Protein AF-A0AAC9IPN5-F1 (afdb_monomer)

InterPro domains:
  IPR009081 Phosphopantetheine binding ACP domain [PF00550] (32-82)
  IPR009081 Phosphopantetheine binding ACP domain [PS50075] (12-85)
  IPR036736 ACP-like superfamily [G3DSA:1.10.1200.10] (11-85)
  IPR036736 ACP-like superfamily [SSF47336] (31-84)

Secondary structure (DSSP, 8-state):
--HHHHHHHHHHHHHH-TT----HHHHHHHHSSS---BTTTTT--HHHHHHHHHHHHHHH-----HHHHHHH-BHHHHHHHHHH-

Radius of gyration: 11.51 Å; Cα contacts (8 Å, |Δi|>4): 94; chains: 1; bounding box: 29×23×27 Å

Solvent-accessible surface area (backbone atoms only — not comparable to full-atom values): 4747 Å² total; per-residue (Å²): 84,55,50,73,58,24,34,52,50,52,49,47,47,51,73,68,34,91,69,51,72,74,56,75,63,56,53,51,48,68,74,37,83,86,62,74,53,40,40,70,81,45,65,53,47,74,66,39,34,43,53,43,25,53,48,40,32,72,76,69,72,42,92,51,50,45,63,55,55,60,73,48,41,28,50,57,46,47,10,49,53,49,32,75,103

Sequence (85 aa):
MNYTEARKLVVRGILENPLVFMDAKSQESLTSLPEDVSFKELTMDSLAFMELSIWLQLEIDIELTEVDLSDLGSINALATYLSEV

Nearest PDB structures (foldseek):
  7vrs-assembly1_C  TM=8.281E-01  e=3.587E-02  Streptomyces albus subsp. albus
  8tjn-assembly1_B  TM=7.698E-01  e=5.151E-02  Saccharopolyspora erythraea
  7s6c-assembly1_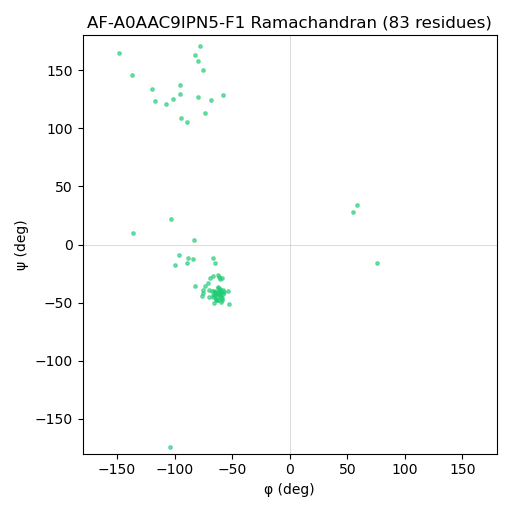D  TM=6.710E-01  e=2.498E-02  Saccharopolyspora erythraea
  8h6s-assembly1_C  TM=5.949E-01  e=1.963E-02  Streptomyces halstedii
  7s6b-assembly1_E  TM=6.787E-01  e=6.963E-02  Streptomyces lasalocidi

Structure (mmCIF, N/CA/C/O backbone):
data_AF-A0AAC9IPN5-F1
#
_entry.id   AF-A0AAC9IPN5-F1
#
loop_
_atom_site.group_PDB
_atom_site.id
_atom_site.type_symbol
_atom_site.label_atom_id
_atom_site.label_alt_id
_atom_site.label_comp_id
_atom_site.label_asym_id
_atom_site.label_entity_id
_atom_site.label_seq_id
_atom_site.pdbx_PDB_ins_code
_atom_site.Cartn_x
_atom_site.Cartn_y
_atom_site.Cartn_z
_atom_site.occupancy
_atom_site.B_iso_or_equiv
_atom_site.auth_seq_id
_atom_site.auth_comp_id
_atom_site.auth_asym_id
_atom_site.auth_atom_id
_atom_site.pdbx_PDB_model_num
ATOM 1 N N . MET A 1 1 ? -5.511 -9.189 10.555 1.00 92.69 1 MET A N 1
ATOM 2 C CA . MET A 1 1 ? -4.628 -10.021 9.678 1.00 92.69 1 MET A CA 1
ATOM 3 C C . MET A 1 1 ? -3.208 -10.017 10.261 1.00 92.69 1 MET A C 1
ATOM 5 O O . MET A 1 1 ? -2.912 -9.072 10.973 1.00 92.69 1 MET A O 1
ATOM 9 N N . ASN A 1 2 ? -2.321 -11.012 10.060 1.00 94.31 2 ASN A N 1
ATOM 10 C CA . ASN A 1 2 ? -0.941 -10.883 10.594 1.00 94.31 2 ASN A CA 1
ATOM 11 C C . ASN A 1 2 ? -0.054 -10.003 9.686 1.00 94.31 2 ASN A C 1
ATOM 13 O O . ASN A 1 2 ? -0.327 -9.878 8.497 1.00 94.31 2 ASN A O 1
ATOM 17 N N . TYR A 1 3 ? 1.035 -9.429 10.215 1.00 93.62 3 TYR A N 1
ATOM 18 C CA . TYR A 1 3 ? 1.916 -8.519 9.459 1.00 93.62 3 TYR A CA 1
ATOM 19 C C . TYR A 1 3 ? 2.429 -9.098 8.129 1.00 93.62 3 TYR A C 1
ATOM 21 O O . TYR A 1 3 ? 2.504 -8.399 7.122 1.00 93.62 3 TYR A O 1
ATOM 29 N N . THR A 1 4 ? 2.778 -10.388 8.096 1.00 93.75 4 THR A N 1
ATOM 30 C CA . THR A 1 4 ? 3.314 -11.014 6.875 1.00 93.75 4 THR A CA 1
ATOM 31 C C . THR A 1 4 ? 2.237 -11.146 5.799 1.00 93.75 4 THR A C 1
ATOM 33 O O . THR A 1 4 ? 2.519 -10.945 4.619 1.00 93.75 4 THR A O 1
ATOM 36 N N . GLU A 1 5 ? 1.008 -11.478 6.190 1.00 93.81 5 GLU A N 1
ATOM 37 C CA . GLU A 1 5 ? -0.154 -11.505 5.294 1.00 93.81 5 GLU A CA 1
ATOM 38 C C . GLU A 1 5 ? -0.505 -10.096 4.809 1.00 93.81 5 GLU A C 1
ATOM 40 O O . GLU A 1 5 ? -0.654 -9.888 3.606 1.00 93.81 5 GLU A O 1
ATOM 45 N N . ALA A 1 6 ? -0.521 -9.124 5.724 1.00 94.75 6 ALA A N 1
ATOM 46 C CA . ALA A 1 6 ? -0.785 -7.724 5.421 1.00 94.75 6 ALA A CA 1
ATOM 47 C C . ALA A 1 6 ? 0.224 -7.166 4.416 1.00 94.75 6 ALA A C 1
ATOM 49 O O . ALA A 1 6 ? -0.156 -6.583 3.405 1.00 94.75 6 ALA A O 1
ATOM 50 N N . ARG A 1 7 ? 1.519 -7.428 4.617 1.00 94.12 7 ARG A N 1
ATOM 51 C CA . ARG A 1 7 ? 2.557 -6.985 3.681 1.00 94.12 7 ARG A CA 1
ATOM 52 C C . ARG A 1 7 ? 2.397 -7.623 2.306 1.00 94.12 7 ARG A C 1
ATOM 54 O O . ARG A 1 7 ? 2.544 -6.934 1.304 1.00 94.12 7 ARG A O 1
ATOM 61 N N . LYS A 1 8 ? 2.085 -8.922 2.233 1.00 93.62 8 LYS A N 1
ATOM 62 C CA . LYS A 1 8 ? 1.824 -9.593 0.947 1.00 93.62 8 LYS A CA 1
ATOM 63 C C . LYS A 1 8 ? 0.642 -8.965 0.216 1.00 93.62 8 LYS A C 1
ATOM 65 O O . LYS A 1 8 ? 0.711 -8.814 -1.000 1.00 93.62 8 LYS A O 1
ATOM 70 N N . LEU A 1 9 ? -0.402 -8.586 0.949 1.00 94.50 9 LEU A N 1
ATOM 71 C CA . LEU A 1 9 ? -1.555 -7.897 0.389 1.00 94.50 9 LEU A CA 1
ATOM 72 C C . LEU A 1 9 ? -1.171 -6.522 -0.173 1.00 94.50 9 LEU A C 1
ATOM 74 O O . LEU A 1 9 ? -1.504 -6.231 -1.315 1.00 94.50 9 LEU A O 1
ATOM 78 N N . VAL A 1 10 ? -0.411 -5.720 0.580 1.00 94.50 10 VAL A N 1
ATOM 79 C CA . VAL A 1 10 ? 0.072 -4.406 0.116 1.00 94.50 10 VAL A CA 1
ATOM 80 C C . VAL A 1 10 ? 0.926 -4.542 -1.140 1.00 94.50 10 VAL A C 1
ATOM 82 O O . VAL A 1 10 ? 0.686 -3.857 -2.128 1.00 94.50 10 VAL A O 1
ATOM 85 N N . VAL A 1 11 ? 1.900 -5.456 -1.128 1.00 94.38 11 VAL A N 1
ATOM 86 C CA . VAL A 1 11 ? 2.762 -5.719 -2.290 1.00 94.38 11 VAL A CA 1
ATOM 87 C C . VAL A 1 11 ? 1.919 -6.122 -3.499 1.00 94.38 11 VAL A C 1
ATOM 89 O O . VAL A 1 11 ? 2.160 -5.630 -4.596 1.00 94.38 11 VAL A O 1
ATOM 92 N N . ARG A 1 12 ? 0.907 -6.976 -3.307 1.00 94.25 12 ARG A N 1
ATOM 93 C CA . ARG A 1 12 ? -0.020 -7.363 -4.375 1.00 94.25 12 ARG A CA 1
ATOM 94 C C . ARG A 1 12 ? -0.799 -6.161 -4.909 1.00 94.25 12 ARG A C 1
ATOM 96 O O . ARG A 1 12 ? -0.803 -5.972 -6.118 1.00 94.25 12 ARG A O 1
ATOM 103 N N . GLY A 1 13 ? -1.376 -5.332 -4.039 1.00 94.25 13 GLY A N 1
ATOM 104 C CA . GLY A 1 13 ? -2.098 -4.124 -4.447 1.00 94.25 13 GLY A CA 1
ATOM 105 C C . GLY A 1 13 ? -1.220 -3.160 -5.249 1.00 94.25 13 GLY A C 1
ATOM 106 O O . GLY A 1 13 ? -1.656 -2.625 -6.259 1.00 94.25 13 GLY A O 1
ATOM 107 N N . ILE A 1 14 ? 0.051 -3.002 -4.869 1.00 93.75 14 ILE A N 1
ATOM 108 C CA . ILE A 1 14 ? 1.021 -2.186 -5.617 1.00 93.75 14 ILE A CA 1
ATOM 109 C C . ILE A 1 14 ? 1.338 -2.801 -6.987 1.00 93.75 14 ILE A C 1
ATOM 111 O O . ILE A 1 14 ? 1.406 -2.077 -7.974 1.00 93.75 14 ILE A O 1
ATOM 115 N N . LEU A 1 15 ? 1.548 -4.118 -7.062 1.00 91.88 15 LEU A N 1
ATOM 116 C CA . LEU A 1 15 ? 1.857 -4.810 -8.320 1.00 91.88 15 LEU A CA 1
ATOM 117 C C . LEU A 1 15 ? 0.665 -4.855 -9.285 1.00 91.88 15 LEU A C 1
ATOM 119 O O . LEU A 1 15 ? 0.863 -4.910 -10.497 1.00 91.88 15 LEU A O 1
ATOM 123 N N . GLU A 1 16 ? -0.558 -4.858 -8.756 1.00 93.31 16 GLU A N 1
ATOM 124 C CA . GLU A 1 16 ? -1.794 -4.803 -9.540 1.00 93.31 16 GLU A CA 1
ATOM 125 C C . GLU A 1 16 ? -2.187 -3.368 -9.920 1.00 93.31 16 GLU A C 1
ATOM 127 O O . GLU A 1 16 ? -3.030 -3.189 -10.798 1.00 93.31 16 GLU A O 1
ATOM 132 N N . ASN A 1 17 ? -1.564 -2.350 -9.317 1.00 93.19 17 ASN A N 1
ATOM 133 C CA . ASN A 1 17 ? -1.862 -0.953 -9.597 1.00 93.19 17 ASN A CA 1
ATOM 134 C C . ASN A 1 17 ? -1.296 -0.530 -10.971 1.00 93.19 17 ASN A C 1
ATOM 136 O O . ASN A 1 17 ? -0.074 -0.432 -11.131 1.00 93.19 17 ASN A O 1
ATOM 140 N N . PRO A 1 18 ? -2.148 -0.212 -11.966 1.00 90.50 18 PRO A N 1
ATOM 141 C CA . PRO A 1 18 ? -1.713 0.122 -13.325 1.00 90.50 18 PRO A CA 1
ATOM 142 C C . PRO A 1 18 ? -0.927 1.437 -13.430 1.00 90.50 18 PRO A C 1
ATOM 144 O O . PRO A 1 18 ? -0.366 1.725 -14.488 1.00 90.50 18 PRO A O 1
ATOM 147 N N . LEU A 1 19 ? -0.912 2.251 -12.373 1.00 91.56 19 LEU A N 1
ATOM 148 C CA . LEU A 1 19 ? -0.229 3.542 -12.330 1.00 91.56 19 LEU A CA 1
ATOM 149 C C . LEU A 1 19 ? 1.168 3.455 -11.708 1.00 91.56 19 LEU A C 1
ATOM 151 O O . LEU A 1 19 ? 1.920 4.427 -11.769 1.00 91.56 19 LEU A O 1
ATOM 155 N N . VAL A 1 20 ? 1.535 2.310 -11.129 1.00 88.75 20 VAL A N 1
ATOM 156 C CA . VAL A 1 20 ? 2.851 2.115 -10.519 1.00 88.75 20 VAL A CA 1
ATOM 157 C C . VAL A 1 20 ? 3.795 1.471 -11.528 1.00 88.75 20 VAL A C 1
ATOM 159 O O . VAL A 1 20 ? 3.702 0.286 -11.846 1.00 88.75 20 VAL A O 1
ATOM 162 N N . PHE A 1 21 ? 4.754 2.259 -12.009 1.00 84.00 21 PHE A N 1
ATOM 163 C CA . PHE A 1 21 ? 5.806 1.790 -12.906 1.00 84.00 21 PHE A CA 1
ATOM 164 C C . PHE A 1 21 ? 7.094 1.585 -12.122 1.00 84.00 21 PHE A C 1
ATOM 166 O O . PHE A 1 21 ? 7.595 2.494 -11.467 1.00 84.00 21 PHE A O 1
ATOM 173 N N . MET A 1 22 ? 7.652 0.385 -12.211 1.00 85.44 22 MET A N 1
ATOM 174 C CA . MET A 1 22 ? 8.840 -0.001 -11.459 1.00 85.44 22 MET A CA 1
ATOM 175 C C . MET A 1 22 ? 9.810 -0.768 -12.346 1.00 85.44 22 MET A C 1
ATOM 177 O O . MET A 1 22 ? 9.402 -1.505 -13.248 1.00 85.44 22 MET A O 1
ATOM 181 N N . ASP A 1 23 ? 11.103 -0.577 -12.097 1.00 82.12 23 ASP A N 1
ATOM 182 C CA . ASP A 1 23 ? 12.138 -1.371 -12.744 1.00 82.12 23 ASP A CA 1
ATOM 183 C C . ASP A 1 23 ? 12.255 -2.767 -12.096 1.00 82.12 23 ASP A C 1
ATOM 185 O O . ASP A 1 23 ? 11.650 -3.064 -11.061 1.00 82.12 23 ASP A O 1
ATOM 189 N N . ALA A 1 24 ? 13.037 -3.650 -12.721 1.00 81.62 24 ALA A N 1
ATOM 190 C CA . ALA A 1 24 ? 13.218 -5.019 -12.237 1.00 81.62 24 ALA A CA 1
ATOM 191 C C . ALA A 1 24 ? 13.844 -5.085 -10.831 1.00 81.62 24 ALA A C 1
ATOM 193 O O . ALA A 1 24 ? 13.592 -6.032 -10.090 1.00 81.62 24 ALA A O 1
ATOM 194 N N . LYS A 1 25 ? 14.642 -4.080 -10.451 1.00 80.94 25 LYS A N 1
ATOM 195 C CA . LYS A 1 25 ? 15.308 -4.032 -9.149 1.00 80.94 25 LYS A CA 1
ATOM 196 C C . LYS A 1 25 ? 14.314 -3.650 -8.052 1.00 80.94 25 LYS A C 1
ATOM 198 O O . LYS A 1 25 ? 14.284 -4.296 -7.011 1.00 80.94 25 LYS A O 1
ATOM 203 N N . SER A 1 26 ? 13.465 -2.656 -8.301 1.00 79.62 26 SER A N 1
ATOM 204 C CA . SER A 1 26 ? 12.376 -2.270 -7.403 1.00 79.62 26 SER A CA 1
ATOM 205 C C . SER A 1 26 ? 11.385 -3.416 -7.190 1.00 79.62 26 SER A C 1
ATOM 207 O O . SER A 1 26 ? 10.947 -3.623 -6.061 1.00 79.62 26 SER A O 1
ATOM 209 N N . GLN A 1 27 ? 11.081 -4.205 -8.230 1.00 82.50 27 GLN A N 1
ATOM 210 C CA . GLN A 1 27 ? 10.262 -5.420 -8.094 1.00 82.50 27 GLN A CA 1
ATOM 211 C C . GLN A 1 27 ? 10.893 -6.458 -7.157 1.00 82.50 27 GLN A C 1
ATOM 213 O O . GLN A 1 27 ? 10.202 -7.035 -6.316 1.00 82.50 27 GLN A O 1
ATOM 218 N N . GLU A 1 28 ? 12.201 -6.686 -7.277 1.00 83.06 28 GLU A N 1
ATOM 219 C CA . GLU A 1 28 ? 12.926 -7.619 -6.412 1.00 83.06 28 GLU A CA 1
ATOM 220 C C . GLU A 1 28 ? 12.903 -7.145 -4.947 1.00 83.06 28 GLU A C 1
ATOM 222 O O . GLU A 1 28 ? 12.494 -7.907 -4.065 1.00 83.06 28 GLU A O 1
ATOM 227 N N . SER A 1 29 ? 13.202 -5.863 -4.698 1.00 80.50 29 SER A N 1
ATOM 228 C CA . SER A 1 29 ? 13.134 -5.238 -3.364 1.00 80.50 29 SER A CA 1
ATOM 229 C C . SER A 1 29 ? 11.734 -5.308 -2.735 1.00 80.50 29 SER A C 1
ATOM 231 O O . SER A 1 29 ? 11.598 -5.625 -1.555 1.00 80.50 29 SER A O 1
ATOM 233 N N . LEU A 1 30 ? 10.668 -5.094 -3.516 1.00 83.38 30 LEU A N 1
ATOM 234 C CA . LEU A 1 30 ? 9.270 -5.171 -3.055 1.00 83.38 30 LEU A CA 1
ATOM 235 C C . LEU A 1 30 ? 8.925 -6.534 -2.436 1.00 83.38 30 LEU A C 1
ATOM 237 O O . LEU A 1 30 ? 8.232 -6.630 -1.415 1.00 83.38 30 LEU A O 1
ATOM 241 N N . THR A 1 31 ? 9.423 -7.607 -3.046 1.00 79.06 31 THR A N 1
ATOM 242 C CA . THR A 1 31 ? 9.151 -8.983 -2.605 1.00 79.06 31 THR A CA 1
ATOM 243 C C . THR A 1 31 ? 10.137 -9.495 -1.552 1.00 79.06 31 THR A C 1
ATOM 245 O O . THR A 1 31 ? 9.868 -10.507 -0.901 1.00 79.06 31 THR A O 1
ATOM 248 N N . SER A 1 32 ? 11.235 -8.770 -1.327 1.00 80.00 32 SER A N 1
ATOM 249 C CA . SER A 1 32 ? 12.250 -9.083 -0.325 1.00 80.00 32 SER A CA 1
ATOM 250 C C . SER A 1 32 ? 11.809 -8.648 1.077 1.00 80.00 32 SER A C 1
ATOM 252 O O . SER A 1 32 ? 11.451 -7.497 1.315 1.00 80.00 32 SER A O 1
ATOM 254 N N . LEU A 1 33 ? 11.848 -9.574 2.039 1.00 74.38 33 LEU A N 1
ATOM 255 C CA . LEU A 1 33 ? 11.773 -9.262 3.469 1.00 74.38 33 LEU A CA 1
ATOM 256 C C . LEU A 1 33 ? 13.201 -9.175 4.031 1.00 74.38 33 LEU A C 1
ATOM 258 O O . LEU A 1 33 ? 14.000 -10.065 3.732 1.00 74.38 33 LEU A O 1
ATOM 262 N N . PRO A 1 34 ? 13.534 -8.193 4.893 1.00 74.00 34 PRO A N 1
ATOM 263 C CA . PRO A 1 34 ? 12.659 -7.222 5.565 1.00 74.00 34 PRO A CA 1
ATOM 264 C C . PRO A 1 34 ? 12.688 -5.807 4.953 1.00 74.00 34 PRO A C 1
ATOM 266 O O . PRO A 1 34 ? 12.393 -4.843 5.657 1.00 74.00 34 PRO A O 1
ATOM 269 N N . GLU A 1 35 ? 13.098 -5.659 3.693 1.00 86.31 35 GLU A N 1
ATOM 270 C CA . GLU A 1 35 ? 13.310 -4.347 3.072 1.00 86.31 35 GLU A CA 1
ATOM 271 C C . GLU A 1 35 ? 12.025 -3.504 3.115 1.00 86.31 35 GLU A C 1
ATOM 273 O O . GLU A 1 35 ? 10.939 -3.985 2.772 1.00 86.31 35 GLU A O 1
ATOM 278 N N . ASP A 1 36 ? 12.138 -2.269 3.611 1.00 89.62 36 ASP A N 1
ATOM 279 C CA . ASP A 1 36 ? 11.046 -1.304 3.540 1.00 89.62 36 ASP A CA 1
ATOM 280 C C . ASP A 1 36 ? 11.247 -0.427 2.314 1.00 89.62 36 ASP A C 1
ATOM 282 O O . ASP A 1 36 ? 12.333 0.115 2.114 1.00 89.62 36 ASP A O 1
ATOM 286 N N . VAL A 1 37 ? 10.196 -0.297 1.514 1.00 89.25 37 VAL A N 1
ATOM 287 C CA . VAL A 1 37 ? 10.196 0.527 0.309 1.00 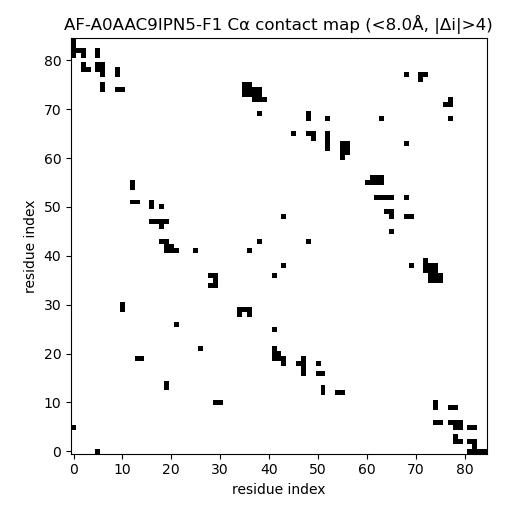89.25 37 VAL A CA 1
ATOM 288 C C . VAL A 1 37 ? 9.166 1.622 0.519 1.00 89.25 37 VAL A C 1
ATOM 290 O O . VAL A 1 37 ? 7.996 1.349 0.809 1.00 89.25 37 VAL A O 1
ATOM 293 N N . SER A 1 38 ? 9.602 2.872 0.396 1.00 92.12 38 SER A N 1
ATOM 294 C CA . SER A 1 38 ? 8.699 4.012 0.492 1.00 92.12 38 SER A CA 1
ATOM 295 C C . SER A 1 38 ? 7.863 4.156 -0.777 1.00 92.12 38 SER A C 1
ATOM 297 O O . SER A 1 38 ? 8.315 3.875 -1.889 1.00 92.12 38 SER A O 1
ATOM 299 N N . PHE A 1 39 ? 6.649 4.685 -0.643 1.00 92.31 39 PHE A N 1
ATOM 300 C CA . PHE A 1 39 ? 5.803 4.973 -1.806 1.00 92.31 39 PHE A CA 1
ATOM 301 C C . PHE A 1 39 ? 6.435 6.014 -2.742 1.00 92.31 39 PHE A C 1
ATOM 303 O O . PHE A 1 39 ? 6.229 5.984 -3.955 1.00 92.31 39 PHE A O 1
ATOM 310 N N . LYS A 1 40 ? 7.292 6.884 -2.193 1.00 89.75 40 LYS A N 1
ATOM 311 C CA . LYS A 1 40 ? 8.096 7.832 -2.968 1.00 89.75 40 LYS A CA 1
ATOM 312 C C . LYS A 1 40 ? 9.107 7.132 -3.880 1.00 89.75 40 LYS A C 1
ATOM 314 O O . LYS A 1 40 ? 9.291 7.568 -5.013 1.00 89.75 40 LYS A O 1
ATOM 319 N N . GLU A 1 41 ? 9.758 6.070 -3.408 1.00 88.56 41 GLU A N 1
ATOM 320 C CA . GLU A 1 41 ? 10.682 5.263 -4.224 1.00 88.56 41 GLU A CA 1
ATOM 321 C C . GLU A 1 41 ? 9.956 4.509 -5.340 1.00 88.56 41 GLU A C 1
ATOM 323 O O . GLU A 1 41 ? 10.533 4.282 -6.399 1.00 88.56 41 GLU A O 1
ATOM 328 N N . LEU A 1 42 ? 8.677 4.195 -5.132 1.00 87.88 42 LEU A N 1
ATOM 329 C CA . LEU A 1 42 ? 7.786 3.624 -6.145 1.00 87.88 42 LEU A CA 1
ATOM 330 C C . LEU A 1 42 ? 7.162 4.674 -7.068 1.00 87.88 42 LEU A C 1
ATOM 332 O O . LEU A 1 42 ? 6.333 4.337 -7.911 1.00 87.88 42 LEU A O 1
ATOM 336 N N . THR A 1 43 ? 7.540 5.946 -6.923 1.00 88.88 43 THR A N 1
ATOM 337 C CA . THR A 1 43 ? 6.995 7.069 -7.699 1.00 88.88 43 THR A CA 1
ATOM 338 C C . THR A 1 43 ? 5.468 7.177 -7.636 1.00 88.88 43 THR A C 1
ATOM 340 O O . THR A 1 43 ? 4.847 7.690 -8.563 1.00 88.88 43 THR A O 1
ATOM 343 N N . MET A 1 44 ? 4.858 6.715 -6.539 1.00 92.38 44 MET A N 1
ATOM 344 C CA . MET A 1 44 ? 3.414 6.808 -6.348 1.00 92.38 44 MET A CA 1
ATOM 345 C C . MET A 1 44 ? 3.000 8.266 -6.159 1.00 92.38 44 MET A C 1
ATOM 347 O O . MET A 1 44 ? 3.501 8.964 -5.274 1.00 92.38 44 MET A O 1
ATOM 351 N N . ASP A 1 45 ? 2.079 8.711 -7.004 1.00 91.88 45 ASP A N 1
ATOM 352 C CA . ASP A 1 45 ? 1.428 10.010 -6.914 1.00 91.88 45 ASP A CA 1
ATOM 353 C C . ASP A 1 45 ? -0.005 9.874 -6.375 1.00 91.88 45 ASP A C 1
ATOM 355 O O . ASP A 1 45 ? -0.447 8.798 -5.967 1.00 91.88 45 ASP A O 1
ATOM 359 N N . SER A 1 46 ? -0.752 10.979 -6.359 1.00 91.75 46 SER A N 1
ATOM 360 C CA . SER A 1 46 ? -2.127 10.996 -5.857 1.00 91.75 46 SER A CA 1
ATOM 361 C C . SER A 1 46 ? -3.072 10.062 -6.618 1.00 91.75 46 S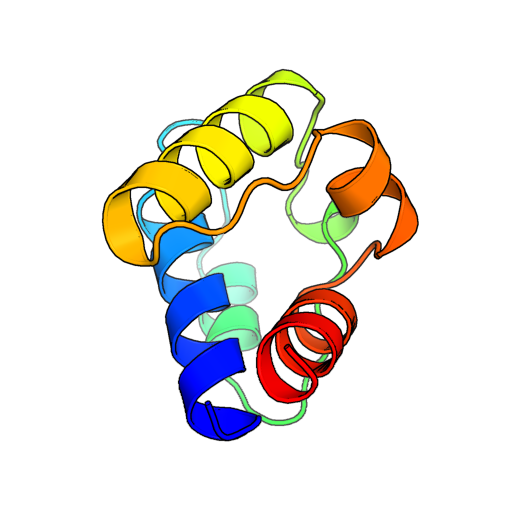ER A C 1
ATOM 363 O O . SER A 1 46 ? -4.014 9.551 -6.017 1.00 91.75 46 SER A O 1
ATOM 365 N N . LEU A 1 47 ? -2.838 9.812 -7.911 1.00 93.94 47 LEU A N 1
ATOM 366 C CA . LEU A 1 47 ? -3.655 8.877 -8.686 1.00 93.94 47 LEU A CA 1
ATOM 367 C C . LEU A 1 47 ? -3.307 7.432 -8.328 1.00 93.94 47 LEU A C 1
ATOM 369 O O . LEU A 1 47 ? -4.210 6.623 -8.129 1.00 93.94 47 LEU A O 1
ATOM 373 N N . ALA A 1 48 ? -2.018 7.117 -8.178 1.00 94.75 48 ALA A N 1
ATOM 374 C CA . ALA A 1 48 ? -1.593 5.801 -7.712 1.00 94.75 48 ALA A CA 1
ATOM 375 C C . ALA A 1 48 ? -2.123 5.499 -6.299 1.00 94.75 48 ALA A C 1
ATOM 377 O O . ALA A 1 48 ? -2.567 4.380 -6.043 1.00 94.75 48 ALA A O 1
ATOM 378 N N . PHE A 1 49 ? -2.134 6.486 -5.395 1.00 95.69 49 PHE A N 1
ATOM 379 C CA . PHE A 1 49 ? -2.731 6.326 -4.067 1.00 95.69 49 PHE A CA 1
ATOM 380 C C . PHE A 1 49 ? -4.242 6.109 -4.115 1.00 95.69 49 PHE A C 1
ATOM 382 O O . PHE A 1 49 ? -4.732 5.219 -3.428 1.00 95.69 49 PHE A O 1
ATOM 389 N N . MET A 1 50 ? -4.965 6.862 -4.948 1.00 95.56 50 MET A N 1
ATOM 390 C CA . MET A 1 50 ? -6.408 6.679 -5.141 1.00 95.56 50 MET A CA 1
ATOM 391 C C . MET A 1 50 ? -6.750 5.280 -5.672 1.00 95.56 50 MET A C 1
ATOM 393 O O . MET A 1 50 ? -7.708 4.656 -5.230 1.00 95.56 50 MET A O 1
ATOM 397 N N . GLU A 1 51 ? -5.967 4.763 -6.614 1.00 96.06 51 GLU A N 1
ATOM 398 C CA . GLU A 1 51 ? -6.197 3.417 -7.141 1.00 96.06 51 GLU A CA 1
ATOM 399 C C . GLU A 1 51 ? -5.917 2.341 -6.081 1.00 96.06 51 GLU A C 1
ATOM 401 O O . GLU A 1 51 ? -6.681 1.386 -5.942 1.00 96.06 51 GLU A O 1
ATOM 406 N N . LEU A 1 52 ? -4.863 2.520 -5.274 1.00 95.56 52 LEU A N 1
ATOM 407 C CA . LEU A 1 52 ? -4.563 1.603 -4.175 1.00 95.56 52 LEU A CA 1
ATOM 408 C C . LEU A 1 52 ? -5.646 1.637 -3.085 1.00 95.56 52 LEU A C 1
ATOM 410 O O . LEU A 1 52 ? -6.000 0.580 -2.565 1.00 95.56 52 LEU A O 1
ATOM 414 N N . SER A 1 53 ? -6.187 2.811 -2.742 1.00 95.50 53 SER A N 1
ATOM 415 C CA . SER A 1 53 ? -7.270 2.906 -1.758 1.00 95.50 53 SER A CA 1
ATOM 416 C C . SER A 1 53 ? -8.547 2.225 -2.235 1.00 95.50 53 SER A C 1
ATOM 418 O O 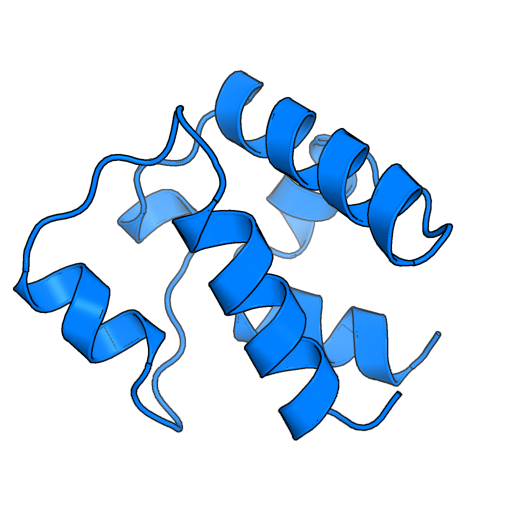. SER A 1 53 ? -9.140 1.451 -1.484 1.00 95.50 53 SER A O 1
ATOM 420 N N . ILE A 1 54 ? -8.938 2.440 -3.495 1.00 95.12 54 ILE A N 1
ATOM 421 C CA . ILE A 1 54 ? -10.084 1.750 -4.103 1.00 95.12 54 ILE A CA 1
ATOM 422 C C . ILE A 1 54 ? -9.861 0.236 -4.082 1.00 95.12 54 ILE A C 1
ATOM 424 O O . ILE A 1 54 ? -10.761 -0.516 -3.708 1.00 95.12 54 ILE A O 1
ATOM 428 N N . TRP A 1 55 ? -8.661 -0.221 -4.445 1.00 95.69 55 TRP A N 1
ATOM 429 C CA . TRP A 1 55 ? -8.332 -1.643 -4.439 1.00 95.69 55 TRP A CA 1
ATOM 430 C C . TRP A 1 55 ? -8.427 -2.252 -3.032 1.00 95.69 55 TRP A C 1
ATOM 432 O O . TRP A 1 55 ? -9.031 -3.309 -2.868 1.00 95.69 55 TRP A O 1
ATOM 442 N N . LEU A 1 56 ? -7.905 -1.576 -2.000 1.00 94.81 56 LEU A N 1
ATOM 443 C CA . LEU A 1 56 ? -7.991 -2.036 -0.606 1.00 94.81 56 LEU A CA 1
ATOM 444 C C . LEU A 1 56 ? -9.440 -2.108 -0.109 1.00 94.81 56 LEU A C 1
ATOM 446 O O . LEU A 1 56 ? -9.820 -3.097 0.521 1.00 94.81 56 LEU A O 1
ATOM 450 N N . GLN A 1 57 ? -10.263 -1.116 -0.453 1.00 95.00 57 GLN A N 1
ATOM 451 C CA . GLN A 1 57 ? -11.690 -1.127 -0.134 1.00 95.00 57 GLN A CA 1
ATOM 452 C C . GLN A 1 57 ? -12.403 -2.317 -0.791 1.00 95.00 57 GLN A C 1
ATOM 454 O O . GLN A 1 57 ? -13.254 -2.948 -0.170 1.00 95.00 57 GLN A O 1
ATOM 459 N N . LEU A 1 58 ? -12.067 -2.644 -2.040 1.00 94.56 58 LEU A N 1
ATOM 460 C CA . LEU A 1 58 ? -12.698 -3.748 -2.765 1.00 94.56 58 LEU A CA 1
ATOM 461 C C . LEU A 1 58 ? -12.223 -5.130 -2.295 1.00 94.56 58 LEU A C 1
ATOM 463 O O . LEU A 1 58 ? -13.033 -6.054 -2.232 1.00 94.56 58 LEU A O 1
ATOM 467 N N . GLU A 1 59 ? -10.935 -5.286 -1.987 1.00 94.25 59 GLU A N 1
ATOM 468 C CA . GLU A 1 59 ? -10.345 -6.592 -1.666 1.00 94.25 59 GLU A CA 1
ATOM 469 C C . GLU A 1 59 ? -10.578 -6.992 -0.203 1.00 94.25 59 GLU A C 1
ATOM 471 O O . GLU A 1 59 ? -10.762 -8.176 0.088 1.00 94.25 59 GLU A O 1
ATOM 476 N N . ILE A 1 60 ? -10.564 -6.028 0.727 1.00 93.06 60 ILE A N 1
ATOM 477 C CA . ILE A 1 60 ? -10.620 -6.311 2.171 1.00 93.06 60 ILE A CA 1
ATOM 478 C C . ILE A 1 60 ? -11.578 -5.416 2.973 1.00 93.06 60 ILE A C 1
ATOM 480 O O . ILE A 1 60 ? -11.566 -5.500 4.199 1.00 93.06 60 ILE A O 1
ATOM 484 N N . ASP A 1 61 ? -12.416 -4.608 2.314 1.00 93.06 61 ASP A N 1
ATOM 485 C CA . ASP A 1 61 ? -13.420 -3.733 2.954 1.00 93.06 61 ASP A CA 1
ATOM 486 C C . ASP A 1 61 ? -12.816 -2.713 3.942 1.00 93.06 61 ASP A C 1
ATOM 488 O O . ASP A 1 61 ? -13.413 -2.379 4.965 1.00 93.06 61 ASP A O 1
ATOM 492 N N . ILE A 1 62 ? -11.601 -2.231 3.643 1.00 91.00 62 ILE A N 1
ATOM 493 C CA . ILE A 1 62 ? -10.915 -1.196 4.427 1.00 91.00 62 ILE A CA 1
ATOM 494 C C . ILE A 1 62 ? -10.910 0.129 3.676 1.00 91.00 62 ILE A C 1
ATOM 496 O O . ILE A 1 62 ? -10.317 0.245 2.601 1.00 91.00 62 ILE A O 1
ATOM 500 N N . GLU A 1 63 ? -11.493 1.141 4.316 1.00 91.06 63 GLU A N 1
ATOM 501 C CA . GLU A 1 63 ? -11.541 2.504 3.802 1.00 91.06 63 GLU A CA 1
ATOM 502 C C . GLU A 1 63 ? -10.304 3.274 4.279 1.00 91.06 63 GLU A C 1
ATOM 504 O O . GLU A 1 63 ? -10.187 3.648 5.446 1.00 91.06 63 GLU A O 1
ATOM 509 N N . LEU A 1 64 ? -9.359 3.485 3.364 1.00 91.81 64 LEU A N 1
ATOM 510 C CA . LEU A 1 64 ? -8.193 4.348 3.547 1.00 91.81 64 LEU A CA 1
ATOM 511 C C . LEU A 1 64 ? -8.236 5.444 2.494 1.00 91.81 64 LEU A C 1
ATOM 513 O O . LEU A 1 64 ? -8.448 5.157 1.320 1.00 91.81 64 LEU A O 1
ATOM 517 N N . THR A 1 65 ? -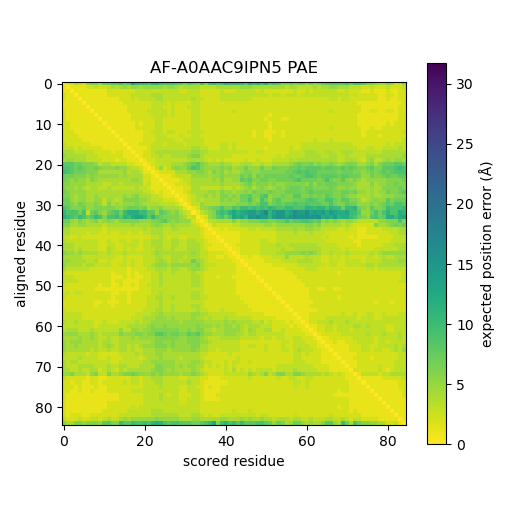8.012 6.693 2.878 1.00 91.50 65 THR A N 1
ATOM 518 C CA . THR A 1 65 ? -7.906 7.783 1.904 1.00 91.50 65 THR A CA 1
ATOM 519 C C . THR A 1 65 ? -6.504 7.843 1.302 1.00 91.50 65 THR A C 1
ATOM 521 O O . THR A 1 65 ? -5.532 7.313 1.844 1.00 91.50 65 THR A O 1
ATOM 524 N N . GLU A 1 66 ? -6.364 8.543 0.180 1.00 91.12 66 GLU A N 1
ATOM 525 C CA . GLU A 1 66 ? -5.062 8.858 -0.403 1.00 91.12 66 GLU A CA 1
ATOM 526 C C . GLU A 1 66 ? -4.167 9.663 0.555 1.00 91.12 66 GLU A C 1
ATOM 528 O O . GLU A 1 66 ? -2.943 9.541 0.503 1.00 91.12 66 GLU A O 1
ATOM 533 N N . VAL A 1 67 ? -4.773 10.452 1.452 1.00 90.19 67 VAL A N 1
ATOM 534 C CA . VAL A 1 67 ? -4.062 11.207 2.491 1.00 90.19 67 VAL A CA 1
ATOM 535 C C . VAL A 1 67 ? -3.506 10.252 3.544 1.00 90.19 67 VAL A C 1
ATOM 537 O O . VAL A 1 67 ? -2.322 10.337 3.857 1.00 90.19 67 VAL A O 1
ATOM 540 N N . ASP A 1 68 ? -4.305 9.285 4.005 1.00 93.00 68 ASP A N 1
ATOM 541 C CA . ASP A 1 68 ? -3.852 8.273 4.970 1.00 93.00 68 ASP A CA 1
ATOM 542 C C . ASP A 1 68 ? -2.689 7.442 4.401 1.00 93.00 68 ASP A C 1
ATOM 544 O O . ASP 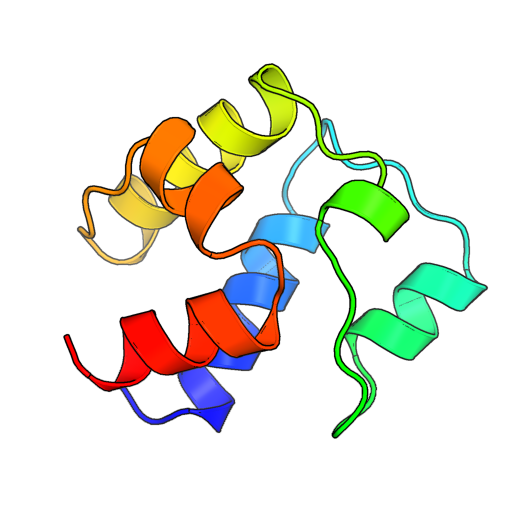A 1 68 ? -1.688 7.199 5.078 1.00 93.00 68 ASP A O 1
ATOM 548 N N . LEU A 1 69 ? -2.783 7.041 3.127 1.00 92.56 69 LEU A N 1
ATOM 549 C CA . LEU A 1 69 ? -1.712 6.315 2.435 1.00 92.56 69 LEU A CA 1
ATOM 550 C C . LEU A 1 69 ? -0.437 7.158 2.301 1.00 92.56 69 LEU A C 1
ATOM 552 O O . LEU A 1 69 ? 0.668 6.653 2.524 1.00 92.56 69 LEU A O 1
ATOM 556 N N . SER A 1 70 ? -0.585 8.442 1.970 1.00 91.00 70 SER A N 1
ATOM 557 C CA . SER A 1 70 ? 0.533 9.383 1.912 1.00 91.00 70 SER A CA 1
ATOM 558 C C . SER A 1 70 ? 1.198 9.570 3.281 1.00 91.00 70 SER A C 1
ATOM 560 O O . SER A 1 70 ? 2.423 9.688 3.341 1.00 91.00 70 SER A O 1
ATOM 562 N N . AS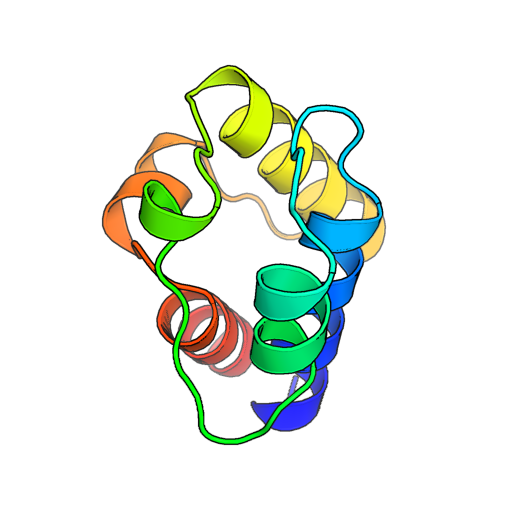P A 1 71 ? 0.422 9.577 4.366 1.00 93.31 71 ASP A N 1
ATOM 563 C CA . ASP A 1 71 ? 0.923 9.748 5.733 1.00 93.31 71 ASP A CA 1
ATOM 564 C C . ASP A 1 71 ? 1.652 8.498 6.254 1.00 93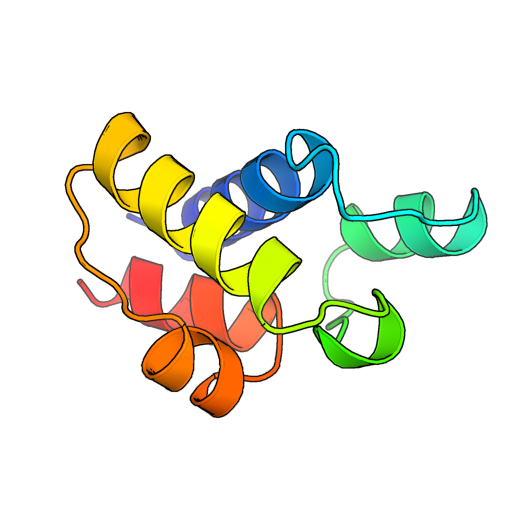.31 71 ASP A C 1
ATOM 566 O O . ASP A 1 71 ? 2.665 8.620 6.947 1.00 93.31 71 ASP A O 1
ATOM 570 N N . LEU A 1 72 ? 1.197 7.294 5.884 1.00 94.69 72 LEU A N 1
ATOM 571 C CA . LEU A 1 72 ? 1.886 6.036 6.205 1.00 94.69 72 LEU A CA 1
ATOM 572 C C . LEU A 1 72 ? 3.256 5.940 5.516 1.00 94.69 72 LEU A C 1
ATOM 574 O O . LEU A 1 72 ? 4.231 5.493 6.118 1.00 94.69 72 LEU A O 1
ATOM 578 N N . GLY A 1 73 ? 3.345 6.360 4.252 1.00 92.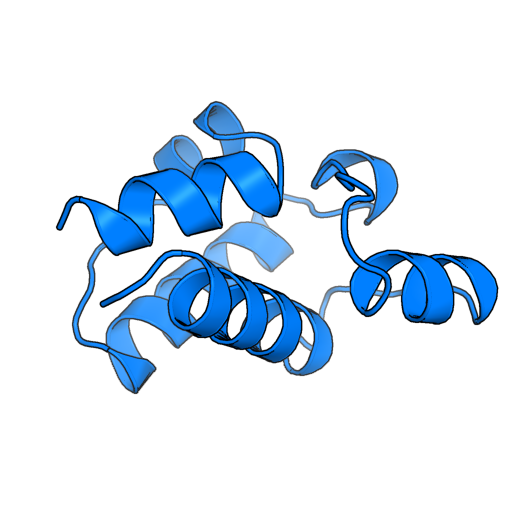56 73 GLY A N 1
ATOM 579 C CA . GLY A 1 73 ? 4.610 6.613 3.552 1.00 92.56 73 GLY A CA 1
ATOM 580 C C . GLY A 1 73 ? 5.417 5.390 3.082 1.00 92.56 73 GLY A C 1
ATOM 581 O O . GLY A 1 73 ? 6.291 5.554 2.222 1.00 92.56 73 GLY A O 1
ATOM 582 N N . SER A 1 74 ? 5.146 4.177 3.574 1.00 94.62 74 SER A N 1
ATOM 583 C CA . SER A 1 74 ? 5.843 2.956 3.141 1.00 94.62 74 SER A CA 1
ATOM 584 C C . SER A 1 74 ? 4.990 1.688 3.171 1.00 94.62 74 SER A C 1
ATOM 586 O O . SER A 1 74 ? 3.931 1.617 3.804 1.00 94.62 74 SER A O 1
ATOM 588 N N . ILE A 1 75 ? 5.494 0.648 2.500 1.00 93.88 75 ILE A N 1
ATOM 589 C CA . ILE A 1 75 ? 4.881 -0.685 2.471 1.00 93.88 75 ILE A CA 1
ATOM 590 C C . ILE A 1 75 ? 4.765 -1.263 3.881 1.00 93.88 75 ILE A C 1
ATOM 592 O O . ILE A 1 75 ? 3.707 -1.780 4.243 1.00 93.88 75 ILE A O 1
ATOM 596 N N . ASN A 1 76 ? 5.835 -1.203 4.679 1.00 94.75 76 ASN A N 1
ATOM 597 C CA . ASN A 1 76 ? 5.822 -1.801 6.011 1.00 94.75 76 ASN A CA 1
ATOM 598 C C . ASN A 1 76 ? 4.928 -1.010 6.976 1.00 94.75 76 ASN A C 1
ATOM 600 O O . ASN A 1 76 ? 4.283 -1.621 7.831 1.00 94.75 76 ASN A O 1
ATOM 604 N N . ALA A 1 77 ? 4.838 0.317 6.833 1.00 95.50 77 ALA A N 1
ATOM 605 C CA . ALA A 1 77 ? 3.924 1.139 7.627 1.00 95.50 77 ALA A CA 1
ATOM 606 C C . ALA A 1 77 ? 2.459 0.772 7.352 1.00 95.50 77 ALA A C 1
ATOM 608 O O . ALA A 1 77 ? 1.709 0.492 8.288 1.00 95.50 77 ALA A O 1
ATOM 609 N N . LEU A 1 78 ? 2.074 0.663 6.076 1.00 95.62 78 LEU A N 1
ATOM 610 C CA . LEU A 1 78 ? 0.733 0.217 5.698 1.00 95.62 78 LEU A CA 1
ATOM 611 C C . LEU A 1 78 ? 0.465 -1.227 6.139 1.00 95.62 78 LEU A C 1
ATOM 613 O O . LEU A 1 78 ? -0.595 -1.516 6.682 1.00 95.62 78 LEU A O 1
ATOM 617 N N . ALA A 1 79 ? 1.429 -2.134 5.984 1.00 95.19 79 ALA A N 1
ATOM 618 C CA . ALA A 1 79 ? 1.290 -3.510 6.458 1.00 95.19 79 ALA A CA 1
ATOM 619 C C . ALA A 1 79 ? 1.116 -3.599 7.984 1.00 95.19 79 ALA A C 1
ATOM 621 O O . ALA A 1 79 ? 0.369 -4.448 8.467 1.00 95.19 79 ALA A O 1
ATOM 622 N N . THR A 1 80 ? 1.792 -2.727 8.738 1.00 95.56 80 THR A N 1
ATOM 623 C CA . THR A 1 80 ? 1.642 -2.629 10.196 1.00 95.56 80 THR A CA 1
ATOM 624 C C . THR A 1 80 ? 0.241 -2.150 10.546 1.00 95.56 80 THR A C 1
ATOM 626 O O . THR A 1 80 ? -0.453 -2.847 11.283 1.00 95.56 80 THR A O 1
ATOM 629 N N . TYR A 1 81 ? -0.215 -1.054 9.933 1.00 95.50 81 TYR A N 1
ATOM 630 C CA . TYR A 1 81 ? -1.577 -0.543 10.103 1.00 95.50 81 TYR A CA 1
ATOM 631 C C . TYR A 1 81 ? -2.629 -1.629 9.826 1.00 95.50 81 TYR A C 1
ATOM 633 O O . TYR A 1 81 ? -3.456 -1.930 10.681 1.00 95.50 81 TYR A O 1
ATOM 641 N N . LEU A 1 82 ? -2.526 -2.307 8.679 1.00 94.44 82 LEU A N 1
ATOM 642 C CA . LEU A 1 82 ? -3.439 -3.382 8.270 1.00 94.44 82 LEU A CA 1
ATOM 643 C C . LEU A 1 82 ? -3.389 -4.629 9.172 1.00 94.44 82 LEU A C 1
ATOM 645 O O . LEU A 1 82 ? -4.254 -5.501 9.079 1.00 94.44 82 LEU A O 1
ATOM 649 N N . SER A 1 83 ? -2.352 -4.766 10.000 1.00 95.19 83 SER A N 1
ATOM 650 C CA . SER A 1 83 ? -2.244 -5.867 10.961 1.00 95.19 83 SER A CA 1
ATOM 651 C C . SER A 1 83 ? -2.884 -5.565 12.317 1.00 95.19 83 SER A C 1
ATOM 653 O O . SER A 1 83 ? -3.128 -6.493 13.089 1.00 95.19 83 SER A O 1
ATOM 655 N N . GLU A 1 84 ? -3.160 -4.289 12.592 1.00 92.88 84 GLU A N 1
ATOM 656 C CA . GLU A 1 84 ? -3.733 -3.796 13.850 1.00 92.88 84 GLU A CA 1
ATOM 657 C C . GLU A 1 84 ? -5.243 -3.527 13.763 1.00 92.88 84 GLU A C 1
ATOM 659 O O . GLU A 1 84 ? -5.909 -3.457 14.799 1.00 92.88 84 GLU A O 1
ATOM 664 N N . VAL A 1 85 ? -5.770 -3.410 12.542 1.00 86.88 85 VAL A N 1
ATOM 665 C CA . VAL A 1 85 ? -7.204 -3.325 12.215 1.00 86.88 85 VAL A CA 1
ATOM 666 C C . VAL A 1 85 ? -7.827 -4.709 12.017 1.00 86.88 85 VAL A C 1
ATOM 668 O O . VAL A 1 85 ? -8.995 -4.862 12.437 1.00 86.88 85 VAL A O 1
#

Mean predicted aligned error: 3.21 Å

Organism: NCBI:txid576611

Foldseek 3Di:
DALVVLLVVLLVLLVPQPPFDDDPVVNVQSPDPPRKDFVVNSVDDLVSLQSSQVVCCVPPVDHDHSVNSVVLGISSSSSVVVRVD

pLDDT: mean 90.98, std 5.16, range [74.0, 96.06]